Protein AF-M1D579-F1 (afdb_monomer_lite)

Foldseek 3Di:
DFWKKKKKAKKKKWKAWDPDNPGTQDMDIDHIDMGGVPGEDEDDDADGRPRDPVVVQVVCQVVVHWTKMKIKIWIWMWITDPPDIDDIDIDIDIDIFTAHPVRFGPFPFPFPCPDPHIYTYTDGHDDDD

Structure (mmCIF, N/CA/C/O backbone):
data_AF-M1D579-F1
#
_entry.id   AF-M1D579-F1
#
loop_
_atom_site.group_PDB
_atom_site.id
_atom_site.type_symbol
_atom_site.label_atom_id
_atom_site.label_alt_id
_atom_site.label_comp_id
_atom_site.label_asym_id
_atom_site.label_entity_id
_atom_site.label_seq_id
_atom_site.pdbx_PDB_ins_code
_atom_site.Cartn_x
_atom_site.Cartn_y
_atom_site.Cartn_z
_atom_site.occupancy
_atom_site.B_iso_or_equiv
_atom_site.auth_seq_id
_atom_site.auth_comp_id
_atom_site.auth_asym_id
_atom_site.auth_atom_id
_atom_site.pdbx_PDB_model_num
ATOM 1 N N . MET A 1 1 ? 9.216 7.157 -30.943 1.00 48.09 1 MET A N 1
ATOM 2 C CA . MET A 1 1 ? 10.085 6.310 -30.088 1.00 48.09 1 MET A CA 1
ATOM 3 C C . MET A 1 1 ? 9.237 5.299 -29.316 1.00 48.09 1 MET A C 1
ATOM 5 O O . MET A 1 1 ? 8.585 5.683 -28.351 1.00 48.09 1 MET A O 1
ATOM 9 N N . LYS A 1 2 ? 9.213 4.033 -29.760 1.00 56.59 2 LYS A N 1
ATOM 10 C CA . LYS A 1 2 ? 8.392 2.935 -29.200 1.00 56.59 2 LYS A CA 1
ATOM 11 C C . LYS A 1 2 ? 8.951 2.320 -27.898 1.00 56.59 2 LYS A C 1
ATOM 13 O O . LYS A 1 2 ? 8.297 1.476 -27.299 1.00 56.59 2 LYS A O 1
ATOM 18 N N . ASP A 1 3 ? 10.124 2.752 -27.430 1.00 64.75 3 ASP A N 1
ATOM 19 C CA . ASP A 1 3 ? 10.895 2.016 -26.413 1.00 64.75 3 ASP A CA 1
ATOM 20 C C . ASP A 1 3 ? 10.782 2.495 -24.964 1.00 64.75 3 ASP A C 1
ATOM 22 O O . ASP A 1 3 ? 11.498 1.986 -24.100 1.00 64.75 3 ASP A O 1
ATOM 26 N N . LYS A 1 4 ? 9.890 3.442 -24.658 1.00 75.12 4 LYS A N 1
ATOM 27 C CA . LYS A 1 4 ? 9.665 3.856 -23.266 1.00 75.12 4 LYS A CA 1
ATOM 28 C C . LYS A 1 4 ? 8.688 2.897 -22.583 1.00 75.12 4 LYS A C 1
ATOM 30 O O . LYS A 1 4 ? 7.687 2.488 -23.165 1.00 75.12 4 LYS A O 1
ATOM 35 N N . ALA A 1 5 ? 8.999 2.498 -21.359 1.00 83.00 5 ALA A N 1
ATOM 36 C CA . ALA A 1 5 ? 8.135 1.653 -20.542 1.00 83.00 5 ALA A CA 1
ATOM 37 C C . ALA A 1 5 ? 8.487 1.829 -19.067 1.00 83.00 5 ALA A C 1
ATOM 39 O O . ALA A 1 5 ? 9.620 2.181 -18.738 1.00 83.00 5 ALA A O 1
ATOM 40 N N . VAL A 1 6 ? 7.548 1.506 -18.191 1.00 86.44 6 VAL A N 1
ATOM 41 C CA . VAL A 1 6 ? 7.763 1.441 -16.747 1.00 86.44 6 VAL A CA 1
ATOM 42 C C . VAL A 1 6 ? 7.692 -0.024 -16.330 1.00 86.44 6 VAL A C 1
ATOM 44 O O . VAL A 1 6 ? 6.814 -0.767 -16.767 1.00 86.44 6 VAL A O 1
ATOM 47 N N . ARG A 1 7 ? 8.660 -0.484 -15.542 1.00 87.75 7 ARG A N 1
ATOM 48 C CA . ARG A 1 7 ? 8.640 -1.808 -14.918 1.00 87.75 7 ARG A CA 1
ATOM 49 C C . ARG A 1 7 ? 8.430 -1.628 -13.428 1.00 87.75 7 ARG A C 1
ATOM 51 O O . ARG A 1 7 ? 9.260 -0.999 -12.776 1.00 87.75 7 ARG A O 1
ATOM 58 N N . TYR A 1 8 ? 7.359 -2.220 -12.932 1.00 89.69 8 TYR A N 1
ATOM 59 C CA . TYR A 1 8 ? 7.074 -2.356 -11.518 1.00 89.69 8 TYR A CA 1
ATOM 60 C C . TYR A 1 8 ? 7.628 -3.707 -11.080 1.00 89.69 8 TYR A C 1
ATOM 62 O O . TYR A 1 8 ? 7.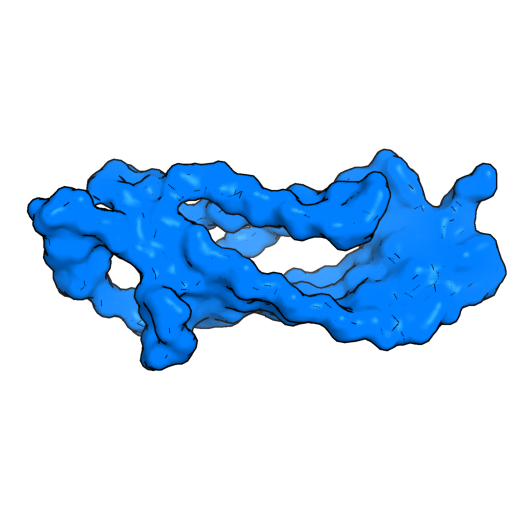351 -4.721 -11.724 1.00 89.69 8 TYR A O 1
ATOM 70 N N . ASP A 1 9 ? 8.440 -3.724 -10.027 1.00 92.12 9 ASP A N 1
ATOM 71 C CA . ASP A 1 9 ? 8.656 -4.937 -9.242 1.00 92.12 9 ASP A CA 1
ATOM 72 C C . ASP A 1 9 ? 7.345 -5.265 -8.489 1.00 92.12 9 ASP A C 1
ATOM 74 O O . ASP A 1 9 ? 6.326 -4.591 -8.671 1.00 92.12 9 ASP A O 1
ATOM 78 N N . ASN A 1 10 ? 7.341 -6.320 -7.676 1.00 93.56 10 ASN A N 1
ATOM 79 C CA . ASN A 1 10 ? 6.146 -6.712 -6.932 1.00 93.56 10 ASN A CA 1
ATOM 80 C C . ASN A 1 10 ? 5.589 -5.514 -6.145 1.00 93.56 10 ASN A C 1
ATOM 82 O O . ASN A 1 10 ? 6.345 -4.785 -5.495 1.00 93.56 10 ASN A O 1
ATOM 86 N N . ILE A 1 11 ? 4.281 -5.289 -6.263 1.00 91.19 11 ILE A N 1
ATOM 87 C CA . ILE A 1 11 ? 3.579 -4.236 -5.530 1.00 91.19 11 ILE A CA 1
ATOM 88 C C . ILE A 1 11 ? 2.944 -4.890 -4.321 1.00 91.19 11 ILE A C 1
ATOM 90 O O . ILE A 1 11 ? 2.058 -5.727 -4.476 1.00 91.19 11 ILE A O 1
ATOM 94 N N . THR A 1 12 ? 3.382 -4.495 -3.136 1.00 92.19 12 THR A N 1
ATOM 95 C CA . THR A 1 12 ? 2.811 -4.969 -1.880 1.00 92.19 12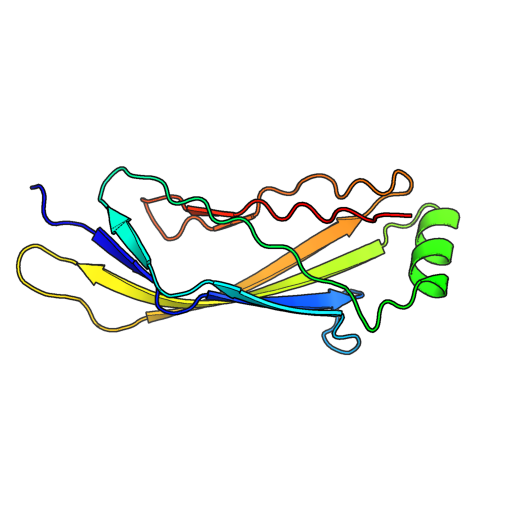 THR A CA 1
ATOM 96 C C . THR A 1 12 ? 1.877 -3.903 -1.334 1.00 92.19 12 THR A C 1
ATOM 98 O O . THR A 1 12 ? 2.273 -2.751 -1.161 1.00 92.19 12 THR A O 1
ATOM 101 N N . LEU A 1 13 ? 0.638 -4.307 -1.089 1.00 91.38 13 LEU A N 1
ATOM 102 C CA . LEU A 1 13 ? -0.390 -3.543 -0.408 1.00 91.38 13 LEU A CA 1
ATOM 103 C C . LEU A 1 13 ? -0.537 -4.104 1.001 1.00 91.38 13 LEU A C 1
ATOM 105 O O . LEU A 1 13 ? -0.793 -5.297 1.155 1.00 91.38 13 LEU A O 1
ATOM 109 N N . SER A 1 14 ? -0.393 -3.256 2.008 1.00 91.06 14 SER A N 1
ATOM 110 C CA . SER A 1 14 ? -0.632 -3.606 3.406 1.00 91.06 14 SER A CA 1
ATOM 111 C C . SER A 1 14 ? -1.826 -2.818 3.918 1.00 91.06 14 SER A C 1
ATOM 113 O O . SER A 1 14 ? -1.872 -1.597 3.777 1.00 91.06 14 SER A O 1
ATOM 115 N N . PHE A 1 15 ? -2.788 -3.517 4.506 1.00 89.31 15 PHE A N 1
ATOM 116 C CA . PHE A 1 15 ? -4.043 -2.941 4.967 1.00 89.31 15 PHE A CA 1
ATOM 117 C C . PHE A 1 15 ? -4.078 -2.925 6.489 1.00 89.31 15 PHE A C 1
ATOM 119 O O . PHE A 1 15 ? -3.746 -3.922 7.134 1.00 89.31 15 PHE A O 1
ATOM 126 N N . TYR A 1 16 ? -4.518 -1.809 7.060 1.00 89.62 16 TYR A N 1
ATOM 127 C CA . TYR A 1 16 ? -4.611 -1.604 8.499 1.00 89.62 16 TYR A CA 1
ATOM 128 C C . TYR A 1 16 ? -5.935 -0.944 8.865 1.00 89.62 16 TYR A C 1
ATOM 130 O O . TYR A 1 16 ? -6.438 -0.095 8.131 1.00 89.62 16 TYR A O 1
ATOM 138 N N . TYR A 1 17 ? -6.487 -1.301 10.019 1.00 87.12 17 TYR A N 1
ATOM 139 C CA . TYR A 1 17 ? -7.646 -0.621 10.578 1.00 87.12 17 TYR A CA 1
ATOM 140 C C . TYR A 1 17 ? -7.220 0.587 11.422 1.00 87.12 17 TYR A C 1
ATOM 142 O O . TYR A 1 17 ? -6.376 0.486 12.315 1.00 87.12 17 TYR A O 1
ATOM 150 N N . GLY A 1 18 ? -7.849 1.730 11.162 1.00 85.06 18 GLY A N 1
ATOM 151 C CA . GLY A 1 18 ? -7.551 3.018 11.773 1.00 85.06 18 GLY A CA 1
ATOM 152 C C . GLY A 1 18 ? -6.459 3.801 11.041 1.00 85.06 18 GLY A C 1
ATOM 153 O O . GLY A 1 18 ? -6.096 3.530 9.900 1.00 85.06 18 GLY A O 1
ATOM 154 N N . THR A 1 19 ? -5.934 4.825 11.712 1.00 80.88 19 THR A N 1
ATOM 155 C CA . THR A 1 19 ? -4.853 5.682 11.192 1.00 80.88 19 THR A CA 1
ATOM 156 C C . THR A 1 19 ? -3.455 5.118 11.456 1.00 80.88 19 THR A C 1
ATOM 158 O O . THR A 1 19 ? -2.486 5.551 10.825 1.00 80.88 19 THR A O 1
ATOM 161 N N . ASN A 1 20 ? -3.365 4.150 12.368 1.00 82.31 20 ASN A N 1
ATOM 162 C CA . ASN A 1 20 ? -2.133 3.522 12.826 1.00 82.31 20 ASN A CA 1
ATOM 163 C C . ASN A 1 20 ? -1.974 2.121 12.227 1.00 82.31 20 ASN A C 1
ATOM 165 O O . ASN A 1 20 ? -2.935 1.494 11.794 1.00 82.31 20 ASN A O 1
ATOM 169 N N . THR A 1 21 ? -0.752 1.598 12.268 1.00 83.19 21 THR A N 1
ATOM 170 C CA . THR A 1 21 ? -0.413 0.250 11.782 1.00 83.19 21 THR A CA 1
ATOM 171 C C . THR A 1 21 ? -0.659 -0.855 12.817 1.00 83.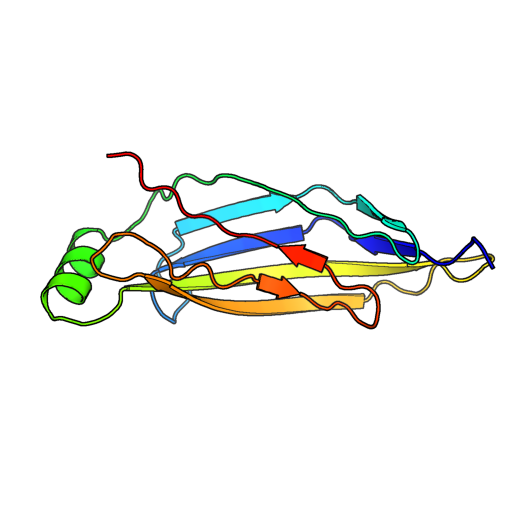19 21 THR A C 1
ATOM 173 O O . THR A 1 21 ? -0.330 -2.014 12.581 1.00 83.19 21 THR A O 1
ATOM 176 N N . SER A 1 22 ? -1.249 -0.516 13.969 1.00 83.56 22 SER A N 1
ATOM 177 C CA . SER A 1 22 ? -1.446 -1.425 15.107 1.00 83.56 22 SER A CA 1
ATOM 178 C C . SER A 1 22 ? -2.438 -2.560 14.841 1.00 83.56 22 SER A C 1
ATOM 180 O O . SER A 1 22 ? -2.364 -3.585 15.509 1.00 83.56 22 SER A O 1
ATOM 182 N N . TYR A 1 23 ? -3.345 -2.394 13.875 1.00 86.38 23 TYR A N 1
ATOM 183 C CA . TYR A 1 23 ? -4.362 -3.389 13.531 1.00 86.38 23 TYR A CA 1
ATOM 184 C C . TYR A 1 23 ? -4.192 -3.852 12.079 1.00 86.38 23 TYR A C 1
ATOM 186 O O . TYR A 1 23 ? -4.894 -3.352 11.199 1.00 86.38 23 TYR A O 1
ATOM 194 N N . PRO A 1 24 ? -3.242 -4.759 11.790 1.00 89.56 24 PRO A N 1
ATOM 195 C CA . PRO A 1 24 ? -3.046 -5.277 10.441 1.00 89.56 24 PRO A CA 1
ATOM 196 C C . PRO A 1 24 ? -4.239 -6.142 10.018 1.00 89.56 24 PRO A C 1
ATOM 198 O O . PRO A 1 24 ? -4.551 -7.149 10.652 1.00 89.56 24 PRO A O 1
ATOM 201 N N . LEU A 1 25 ? -4.886 -5.753 8.922 1.00 87.50 25 LEU A N 1
ATOM 202 C CA . LEU A 1 25 ? -6.016 -6.472 8.331 1.00 87.50 25 LEU A CA 1
ATOM 203 C C . LEU A 1 25 ? -5.556 -7.583 7.386 1.00 87.50 25 LEU A C 1
ATOM 205 O O . LEU A 1 25 ? -6.197 -8.627 7.311 1.00 87.50 25 LEU A O 1
ATOM 209 N N . GLY A 1 26 ? -4.440 -7.361 6.690 1.00 88.69 26 GLY A N 1
ATOM 210 C CA . GLY A 1 26 ? -3.870 -8.307 5.738 1.00 88.69 26 GLY A CA 1
ATOM 211 C C . GLY A 1 26 ? -2.940 -7.624 4.741 1.00 88.69 26 GLY A C 1
ATOM 212 O O . GLY A 1 26 ? -2.756 -6.404 4.767 1.00 88.69 26 GLY A O 1
ATOM 213 N N . ASN A 1 27 ? -2.351 -8.416 3.850 1.00 90.88 27 ASN A N 1
ATOM 214 C CA . ASN A 1 27 ? -1.553 -7.917 2.740 1.00 90.88 27 ASN A CA 1
ATOM 215 C C . ASN A 1 27 ? -1.972 -8.562 1.414 1.00 90.88 27 ASN A C 1
ATOM 217 O O . ASN A 1 27 ? -2.465 -9.685 1.365 1.00 90.88 27 ASN A O 1
ATOM 221 N N . TYR A 1 28 ? -1.766 -7.831 0.323 1.00 89.44 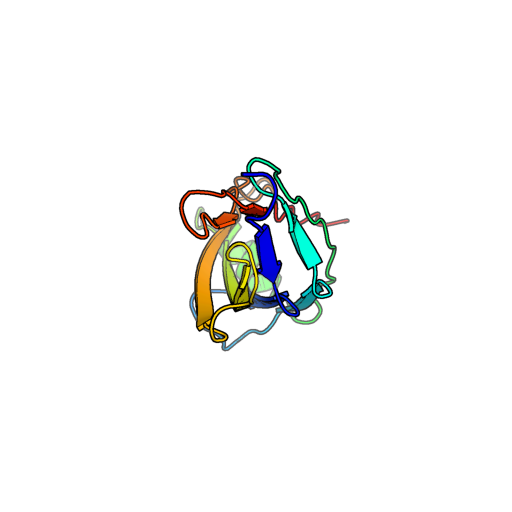28 TYR A N 1
ATOM 222 C CA . TYR A 1 28 ? -1.928 -8.334 -1.034 1.00 89.44 28 TYR A CA 1
ATOM 223 C C . TYR A 1 28 ? -0.690 -7.991 -1.844 1.00 89.44 28 TYR A C 1
ATOM 225 O O . TYR A 1 28 ? -0.226 -6.853 -1.812 1.00 89.44 28 TYR A O 1
ATOM 233 N N . THR A 1 29 ? -0.158 -8.951 -2.595 1.00 91.62 29 THR A N 1
ATOM 234 C CA . THR A 1 29 ? 0.974 -8.687 -3.486 1.00 91.62 29 THR A CA 1
ATOM 235 C C . THR A 1 29 ? 0.566 -8.909 -4.931 1.00 91.62 29 THR A C 1
ATOM 237 O O . THR A 1 29 ? 0.195 -10.014 -5.311 1.00 91.62 29 THR A O 1
ATOM 240 N N . PHE A 1 30 ? 0.680 -7.865 -5.750 1.00 90.06 30 PHE A N 1
ATOM 241 C CA . PHE A 1 30 ? 0.646 -8.012 -7.198 1.00 90.06 30 PHE A CA 1
ATOM 242 C C . PHE A 1 30 ? 2.038 -8.364 -7.709 1.00 90.06 30 PHE A C 1
ATOM 244 O O . PHE A 1 30 ? 3.023 -7.690 -7.386 1.00 90.06 30 PHE A O 1
ATOM 251 N N . ASP A 1 31 ? 2.108 -9.376 -8.568 1.00 92.19 31 ASP A N 1
ATOM 252 C CA . ASP A 1 31 ? 3.339 -9.721 -9.265 1.00 92.19 31 ASP A CA 1
ATOM 253 C C . ASP A 1 31 ? 3.847 -8.566 -10.126 1.00 92.19 31 ASP A C 1
ATOM 255 O O . ASP A 1 31 ? 3.076 -7.809 -10.723 1.00 92.19 31 ASP A O 1
ATOM 259 N N . LYS A 1 32 ? 5.175 -8.472 -10.230 1.00 92.25 32 LYS A N 1
ATOM 260 C CA . LYS A 1 32 ? 5.873 -7.526 -11.105 1.00 92.25 32 LYS A CA 1
ATOM 261 C C . LYS A 1 32 ? 5.280 -7.503 -12.515 1.00 92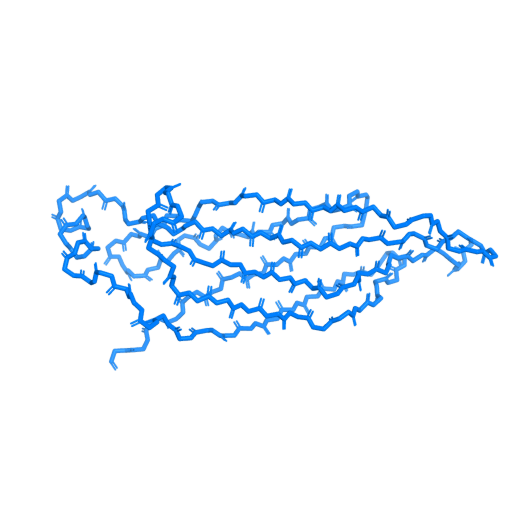.25 32 LYS A C 1
ATOM 263 O O . LYS A 1 32 ? 5.073 -8.538 -13.150 1.00 92.25 32 LYS A O 1
ATOM 268 N N . PHE A 1 33 ? 5.091 -6.307 -13.061 1.00 88.44 33 PHE A N 1
ATOM 269 C CA . PHE A 1 33 ? 4.551 -6.125 -14.407 1.00 88.44 33 PHE A CA 1
ATOM 270 C C . PHE A 1 33 ? 5.212 -4.956 -15.136 1.00 88.44 33 PHE A C 1
ATOM 272 O O . PHE A 1 33 ? 5.927 -4.126 -14.572 1.00 88.44 33 PHE A O 1
ATOM 279 N N . LYS A 1 34 ? 5.001 -4.916 -16.452 1.00 87.62 34 LYS A N 1
ATOM 280 C CA . LYS A 1 34 ? 5.499 -3.857 -17.329 1.00 87.62 34 LYS A CA 1
ATOM 281 C C . LYS A 1 34 ? 4.320 -3.053 -17.864 1.00 87.62 34 LYS A C 1
ATOM 283 O O . LYS A 1 34 ? 3.457 -3.616 -18.530 1.00 87.62 34 LYS A O 1
ATOM 288 N N . GLN A 1 35 ? 4.349 -1.745 -17.654 1.00 84.94 35 GLN A N 1
ATOM 289 C CA . GLN A 1 35 ? 3.455 -0.783 -18.287 1.00 84.94 35 GLN A CA 1
ATOM 290 C C . GLN A 1 35 ? 4.147 -0.184 -19.518 1.00 84.94 35 GLN A C 1
ATOM 292 O O . GLN A 1 35 ? 5.290 0.277 -19.455 1.00 84.94 35 GLN A O 1
ATOM 297 N N . GLY A 1 36 ? 3.490 -0.261 -20.674 1.00 81.69 36 GLY A N 1
ATOM 298 C CA . GLY A 1 36 ? 3.985 0.359 -21.906 1.00 81.69 36 GLY A CA 1
ATOM 299 C C . GLY A 1 36 ? 3.783 1.874 -21.904 1.00 81.69 36 GLY A C 1
ATOM 300 O O . GLY A 1 36 ? 2.942 2.382 -21.170 1.00 81.69 36 GLY A O 1
ATOM 301 N N . LYS A 1 37 ? 4.528 2.593 -22.752 1.00 77.56 37 LYS A N 1
ATOM 302 C CA . LYS A 1 37 ? 4.245 4.006 -23.041 1.00 77.56 37 LYS A CA 1
ATOM 303 C C . LYS A 1 37 ? 2.791 4.158 -23.501 1.00 77.56 37 LYS A C 1
ATOM 305 O O . LYS A 1 37 ? 2.361 3.401 -24.369 1.00 77.56 37 LYS A O 1
ATOM 310 N N . ASP A 1 38 ? 2.090 5.130 -22.928 1.00 74.38 38 ASP A N 1
ATOM 311 C CA . ASP A 1 38 ? 0.712 5.505 -23.269 1.00 74.38 38 ASP A CA 1
ATOM 312 C C . ASP A 1 38 ? -0.291 4.348 -23.066 1.00 74.38 38 ASP A C 1
ATOM 314 O O . ASP A 1 38 ? -1.339 4.297 -23.701 1.00 74.38 38 ASP A O 1
ATOM 318 N N . LYS A 1 39 ? 0.050 3.385 -22.197 1.00 79.94 39 LYS A N 1
ATOM 319 C CA . LYS A 1 39 ? -0.841 2.300 -21.780 1.00 79.94 39 LYS A CA 1
ATOM 320 C C . LYS A 1 39 ? -1.132 2.416 -20.298 1.00 79.94 39 LYS A C 1
ATOM 322 O O . LYS A 1 39 ? -0.215 2.645 -19.512 1.00 79.94 39 LYS A O 1
ATOM 327 N N . GLU A 1 40 ? -2.376 2.170 -19.927 1.00 78.38 40 GLU A N 1
ATOM 328 C CA . GLU A 1 40 ? -2.771 1.973 -18.539 1.00 78.38 40 GLU A CA 1
ATOM 329 C C . GLU A 1 40 ? -2.574 0.508 -18.142 1.00 78.38 40 GLU A C 1
ATOM 331 O O . GLU A 1 40 ? -2.635 -0.405 -18.972 1.00 78.38 40 GLU A O 1
ATOM 336 N N . ALA A 1 41 ? -2.291 0.284 -16.864 1.00 76.94 41 ALA A N 1
ATOM 337 C CA . ALA A 1 41 ? -2.310 -1.038 -16.268 1.00 76.94 41 ALA A CA 1
ATOM 338 C C . ALA A 1 41 ? -3.287 -0.993 -15.096 1.00 76.94 41 ALA A C 1
ATOM 340 O O . ALA A 1 41 ? -3.122 -0.189 -14.186 1.00 76.94 41 ALA A O 1
ATOM 341 N N . SER A 1 42 ? -4.293 -1.858 -15.135 1.00 78.44 42 SER A N 1
ATOM 342 C CA . SER A 1 42 ? -5.263 -2.016 -14.055 1.00 78.44 42 SER A CA 1
ATOM 343 C C . SER A 1 42 ? -5.078 -3.395 -13.445 1.00 78.44 42 SER A C 1
ATOM 345 O O . SER A 1 42 ? -4.898 -4.391 -14.154 1.00 78.44 42 SER A O 1
ATOM 347 N N . LYS A 1 43 ? -5.066 -3.444 -12.116 1.00 79.25 43 LYS A N 1
ATOM 348 C CA . LYS A 1 43 ? -4.900 -4.668 -11.340 1.00 79.25 43 LYS A CA 1
ATOM 349 C C . LYS A 1 43 ? -5.978 -4.703 -10.266 1.00 79.25 43 LYS A C 1
ATOM 351 O O . LYS A 1 43 ? -6.154 -3.725 -9.548 1.00 79.25 43 LYS A O 1
ATOM 356 N N . SER A 1 44 ? -6.688 -5.821 -10.189 1.00 79.06 44 SER A N 1
ATOM 357 C CA . SER A 1 44 ? -7.715 -6.086 -9.186 1.00 79.06 44 SER A CA 1
ATOM 358 C C . SER A 1 44 ? -7.280 -7.265 -8.333 1.00 79.06 44 SER A C 1
ATOM 360 O O . SER A 1 44 ? -6.790 -8.266 -8.859 1.00 79.06 44 SER A O 1
ATOM 362 N N . GLY A 1 45 ? -7.464 -7.140 -7.029 1.00 74.06 45 GLY A N 1
ATOM 363 C CA . GLY A 1 45 ? -7.184 -8.185 -6.058 1.00 74.06 45 GLY A CA 1
ATOM 364 C C . GLY A 1 45 ? -8.258 -8.174 -4.985 1.00 74.06 45 GLY A C 1
ATOM 365 O O . GLY A 1 45 ? -8.931 -7.162 -4.791 1.00 74.06 45 GLY A O 1
ATOM 366 N N . MET A 1 46 ? -8.407 -9.305 -4.309 1.00 76.50 46 MET A N 1
ATOM 367 C CA . MET A 1 46 ? -9.294 -9.456 -3.165 1.00 76.50 46 MET A CA 1
ATOM 368 C C . MET A 1 46 ? -8.463 -9.928 -1.980 1.00 76.50 46 MET A C 1
ATOM 370 O O . MET A 1 46 ? -7.550 -10.739 -2.149 1.00 76.50 46 MET A O 1
ATOM 374 N N . ILE A 1 47 ? -8.776 -9.402 -0.802 1.00 80.31 47 ILE A N 1
ATOM 375 C CA . ILE A 1 47 ? -8.226 -9.874 0.464 1.00 80.31 47 ILE A CA 1
ATOM 376 C C . ILE A 1 47 ? -9.359 -10.167 1.428 1.00 80.31 47 ILE A C 1
ATOM 378 O O . ILE A 1 47 ? -10.370 -9.466 1.436 1.00 80.31 47 ILE A O 1
ATOM 382 N N . GLU A 1 48 ? -9.148 -11.168 2.268 1.00 78.69 48 GLU A N 1
ATOM 383 C CA . GLU A 1 48 ? -9.975 -11.401 3.441 1.00 78.69 48 GLU A CA 1
ATOM 384 C C . GLU A 1 48 ? -9.345 -10.674 4.632 1.00 78.69 48 GLU A C 1
ATOM 386 O O . GLU A 1 48 ? -8.142 -10.775 4.884 1.00 78.69 48 GLU A O 1
ATOM 391 N N . ALA A 1 49 ? -10.148 -9.887 5.348 1.00 80.00 49 ALA A N 1
ATOM 392 C CA . ALA A 1 49 ? -9.694 -9.157 6.523 1.00 80.00 49 ALA A CA 1
ATOM 393 C C . ALA A 1 49 ? -9.806 -10.059 7.760 1.00 80.00 49 ALA A C 1
ATOM 395 O O . ALA A 1 49 ? -10.884 -10.209 8.330 1.00 80.00 49 ALA A O 1
ATOM 396 N N . HIS A 1 50 ? -8.696 -10.663 8.187 1.00 72.00 50 HIS A N 1
ATOM 397 C CA . HIS A 1 50 ? -8.731 -11.676 9.250 1.00 72.00 50 HIS A CA 1
ATOM 398 C C . HIS A 1 50 ? -8.837 -11.096 10.671 1.00 72.00 50 HIS A C 1
ATOM 400 O O . HIS A 1 50 ? -9.399 -11.742 11.548 1.00 72.00 50 HIS A O 1
ATOM 406 N N . ASN A 1 51 ? -8.337 -9.878 10.912 1.00 76.44 51 ASN A N 1
ATOM 407 C CA . ASN A 1 51 ? -8.276 -9.266 12.251 1.00 76.44 51 ASN A CA 1
ATOM 408 C C . ASN A 1 51 ? -9.063 -7.953 12.338 1.00 76.44 51 ASN A C 1
ATOM 410 O O . ASN A 1 51 ? -8.620 -6.990 12.967 1.00 76.44 51 ASN A O 1
ATOM 414 N N . MET A 1 52 ? -10.203 -7.874 11.654 1.00 80.69 52 MET A N 1
ATOM 415 C CA . MET A 1 52 ? -11.001 -6.653 11.645 1.00 80.69 52 MET A CA 1
ATOM 416 C C . MET A 1 52 ? -11.728 -6.470 12.989 1.00 80.69 52 MET A C 1
ATOM 418 O O . MET A 1 52 ? -12.517 -7.336 13.371 1.00 80.69 52 MET A O 1
ATOM 422 N N . PRO A 1 53 ? -11.513 -5.354 13.717 1.00 83.75 53 PRO A N 1
ATOM 423 C CA . PRO A 1 53 ? -12.234 -5.075 14.954 1.00 83.75 53 PRO A CA 1
ATOM 424 C C . PRO A 1 53 ? -13.646 -4.562 14.633 1.00 83.75 53 PRO A C 1
ATOM 426 O O . PRO A 1 53 ? -13.930 -3.366 14.742 1.00 83.75 53 PRO A O 1
ATOM 429 N N . TRP A 1 54 ? -14.525 -5.478 14.216 1.00 80.38 54 TRP A N 1
ATOM 430 C CA . TRP A 1 54 ? -15.891 -5.191 13.769 1.00 80.38 54 TRP A CA 1
ATOM 431 C C . TRP A 1 54 ? -16.686 -4.365 14.772 1.00 80.38 54 TRP A C 1
ATOM 433 O O . TRP A 1 54 ? -17.293 -3.375 14.381 1.00 80.38 54 TRP A O 1
ATOM 443 N N . ASP A 1 55 ? -16.600 -4.682 16.064 1.00 82.62 55 ASP A N 1
ATOM 444 C CA . ASP A 1 55 ? -17.301 -3.929 17.109 1.00 82.62 55 ASP A CA 1
ATOM 445 C C . ASP A 1 55 ? -16.913 -2.447 17.122 1.00 82.62 55 ASP A C 1
ATOM 447 O O . ASP A 1 55 ? -17.758 -1.575 17.319 1.00 82.62 55 ASP A O 1
ATOM 451 N N . ASN A 1 56 ? -15.633 -2.142 16.890 1.00 82.00 56 ASN A N 1
ATOM 452 C CA . ASN A 1 56 ? -15.144 -0.767 16.849 1.00 82.00 56 ASN A CA 1
ATOM 453 C C . ASN A 1 56 ? -15.569 -0.066 15.559 1.00 82.00 56 ASN A C 1
ATOM 455 O O . ASN A 1 56 ? -15.914 1.114 15.601 1.00 82.00 56 ASN A O 1
ATOM 459 N N . ALA A 1 57 ? -15.559 -0.784 14.434 1.00 78.25 57 ALA A N 1
ATOM 460 C CA . ALA A 1 57 ? -16.002 -0.256 13.149 1.00 78.25 57 ALA A CA 1
ATOM 461 C C . ALA A 1 57 ? -17.500 0.074 13.181 1.00 78.25 57 ALA A C 1
ATOM 463 O O . ALA A 1 57 ? -17.888 1.196 12.867 1.00 78.25 57 ALA A O 1
ATOM 464 N N . VAL A 1 58 ? -18.323 -0.862 13.661 1.00 79.12 58 VAL A N 1
ATOM 465 C CA . VAL A 1 58 ? -19.773 -0.695 13.809 1.00 79.12 58 VAL A CA 1
ATOM 466 C C . VAL A 1 58 ? -20.090 0.427 14.794 1.00 79.12 58 VAL A C 1
ATOM 468 O O . VAL A 1 58 ? -20.927 1.270 14.497 1.00 79.12 58 VAL A O 1
ATOM 471 N N . LYS A 1 59 ? -19.402 0.513 15.941 1.00 83.00 59 LYS A N 1
ATOM 472 C CA . LYS A 1 59 ? -19.592 1.630 16.885 1.00 83.00 59 LYS A CA 1
ATOM 473 C C . LYS A 1 59 ? -19.228 2.983 16.282 1.00 83.00 59 LYS A C 1
ATOM 475 O O . LYS A 1 59 ? -19.938 3.953 16.527 1.00 83.00 59 LYS A O 1
ATOM 480 N N . ALA A 1 60 ? -18.129 3.070 15.530 1.00 79.38 60 ALA A N 1
ATOM 481 C CA . ALA A 1 60 ? -17.725 4.316 14.883 1.00 79.38 60 ALA A CA 1
ATOM 482 C C . ALA A 1 60 ? -18.806 4.784 13.904 1.00 79.38 60 ALA A C 1
ATOM 484 O O . ALA A 1 60 ? -19.282 5.912 14.015 1.00 79.38 60 ALA A O 1
ATOM 485 N N . VAL A 1 61 ? -19.249 3.875 13.040 1.00 78.31 61 VAL A N 1
ATOM 486 C CA . VAL A 1 61 ? -20.314 4.097 12.062 1.00 78.31 61 VAL A CA 1
ATOM 487 C C . VAL A 1 61 ? -21.629 4.513 12.729 1.00 78.31 61 VAL A C 1
ATOM 489 O O . VAL A 1 61 ? -22.191 5.550 12.387 1.00 78.31 61 VAL A O 1
ATOM 492 N N . SER A 1 62 ? -22.081 3.775 13.746 1.00 78.31 62 SER A N 1
ATOM 493 C CA . SER A 1 62 ? -23.315 4.075 14.489 1.00 78.31 62 SER A CA 1
ATOM 494 C C . SER A 1 62 ? -23.283 5.425 15.211 1.00 78.31 62 SER A C 1
ATOM 496 O O . SER A 1 62 ? -24.327 6.026 15.447 1.00 78.31 62 SER A O 1
ATOM 498 N N . ASN A 1 63 ? -22.094 5.931 15.544 1.00 81.81 63 ASN A N 1
ATOM 499 C CA . ASN A 1 63 ? -21.904 7.253 16.142 1.00 81.81 63 ASN A CA 1
ATOM 500 C C . ASN A 1 63 ? -21.788 8.378 15.092 1.00 81.81 63 ASN A C 1
ATOM 502 O O . ASN A 1 63 ? -21.311 9.464 15.423 1.00 81.81 63 ASN A O 1
ATOM 506 N N . ASN A 1 64 ? -22.192 8.137 13.838 1.00 76.75 64 ASN A N 1
ATOM 507 C CA . ASN A 1 64 ? -22.006 9.039 12.691 1.00 76.75 64 ASN A CA 1
ATOM 508 C C . ASN A 1 64 ? -20.532 9.392 12.411 1.00 76.75 64 ASN A C 1
ATOM 510 O O . ASN A 1 64 ? -20.231 10.424 11.807 1.00 76.75 64 ASN A O 1
ATOM 514 N N . SER A 1 65 ? -19.598 8.552 12.860 1.00 78.44 65 SER A N 1
ATOM 515 C CA . SER A 1 65 ? -18.183 8.646 12.509 1.00 78.44 65 SER A CA 1
ATOM 516 C C . SER A 1 65 ? -17.862 7.657 11.391 1.00 78.44 65 SER A C 1
ATOM 518 O O . SER A 1 65 ? -18.607 6.717 11.136 1.00 78.44 65 SER A O 1
ATOM 520 N N . LYS A 1 66 ? -16.738 7.850 10.705 1.00 80.38 66 LYS A N 1
ATOM 521 C CA . LYS A 1 66 ? -16.317 6.960 9.619 1.00 80.38 66 LYS A CA 1
ATOM 522 C C . LYS A 1 66 ? -15.271 5.976 10.113 1.00 80.38 66 LYS A C 1
ATOM 524 O O . LYS A 1 66 ? -14.338 6.354 10.826 1.00 80.38 66 LYS A O 1
ATOM 529 N N . ALA A 1 67 ? -15.393 4.720 9.701 1.00 81.44 67 ALA A N 1
ATOM 530 C CA . ALA A 1 67 ? -14.318 3.760 9.890 1.00 81.44 67 ALA A CA 1
ATOM 531 C C . ALA A 1 67 ? -13.188 4.088 8.903 1.00 81.44 67 ALA A C 1
ATOM 533 O O . ALA A 1 67 ? -13.434 4.373 7.735 1.00 81.44 67 ALA A O 1
ATOM 534 N N . ILE A 1 68 ? -11.941 4.074 9.369 1.00 84.25 68 ILE A N 1
ATOM 535 C CA . ILE A 1 68 ? -10.777 4.388 8.533 1.00 84.25 68 ILE A CA 1
ATOM 536 C C . ILE A 1 68 ? -10.016 3.094 8.272 1.00 84.25 68 ILE A C 1
ATOM 538 O O . ILE A 1 68 ? -9.705 2.363 9.209 1.00 84.25 68 ILE A O 1
ATOM 542 N N . ILE A 1 69 ? -9.677 2.837 7.013 1.00 85.62 69 ILE A N 1
ATOM 543 C CA . ILE A 1 69 ? -8.729 1.804 6.607 1.00 85.62 69 ILE A CA 1
ATOM 544 C C . ILE A 1 69 ? -7.517 2.483 5.992 1.00 85.62 69 ILE A C 1
ATOM 546 O O . ILE A 1 69 ? -7.609 3.168 4.977 1.00 85.62 69 ILE A O 1
ATOM 550 N N . ARG A 1 70 ? -6.355 2.271 6.593 1.00 88.25 70 ARG A N 1
ATOM 551 C CA . ARG A 1 70 ? -5.082 2.700 6.031 1.00 88.25 70 ARG A CA 1
ATOM 552 C C . ARG A 1 70 ? -4.564 1.643 5.057 1.00 88.25 70 ARG A C 1
ATOM 554 O O . ARG A 1 70 ? -4.583 0.450 5.353 1.00 88.25 70 ARG A O 1
ATOM 561 N N . VAL A 1 71 ? -4.083 2.096 3.906 1.00 88.44 71 VAL A N 1
ATOM 562 C CA . VAL A 1 71 ? -3.499 1.277 2.845 1.00 88.44 71 VAL A CA 1
ATOM 563 C C . VAL A 1 71 ? -2.102 1.794 2.543 1.00 88.44 71 VAL A C 1
ATOM 565 O O . VAL A 1 71 ? -1.941 2.905 2.041 1.00 88.44 71 VAL A O 1
ATOM 568 N N . ASP A 1 72 ? -1.100 0.967 2.807 1.00 90.75 72 ASP A N 1
ATOM 569 C CA . ASP A 1 72 ? 0.294 1.272 2.513 1.00 90.75 72 ASP A CA 1
ATOM 570 C C . ASP A 1 72 ? 0.725 0.503 1.261 1.00 90.75 72 ASP A C 1
ATOM 572 O O . ASP A 1 72 ? 0.633 -0.724 1.198 1.00 90.75 72 ASP A O 1
ATOM 576 N N . VAL A 1 73 ? 1.201 1.227 0.252 1.00 90.69 73 VAL A N 1
ATOM 577 C CA . VAL A 1 73 ? 1.659 0.691 -1.032 1.00 90.69 73 VAL A CA 1
ATOM 578 C C . VAL A 1 73 ? 3.174 0.773 -1.089 1.00 90.69 73 VAL A C 1
ATOM 580 O O . VAL A 1 73 ? 3.736 1.861 -1.015 1.00 90.69 73 VAL A O 1
ATOM 583 N N . SER A 1 74 ? 3.848 -0.357 -1.285 1.00 92.00 74 SER A N 1
ATOM 584 C CA . SER A 1 74 ? 5.303 -0.426 -1.441 1.00 92.00 74 SER A CA 1
ATOM 585 C C . SER A 1 74 ? 5.667 -1.121 -2.746 1.00 92.00 74 SER A C 1
ATOM 587 O O . SER A 1 74 ? 5.202 -2.223 -3.035 1.00 92.00 74 SER A O 1
ATOM 589 N N . THR A 1 75 ? 6.508 -0.483 -3.558 1.00 92.00 75 THR A N 1
ATOM 590 C CA . THR A 1 75 ? 7.006 -1.068 -4.809 1.00 92.00 75 THR A CA 1
ATOM 591 C C . THR A 1 75 ? 8.367 -0.497 -5.199 1.00 92.00 75 THR A C 1
ATOM 593 O O . THR A 1 75 ? 8.825 0.519 -4.676 1.00 92.00 75 THR A O 1
ATOM 596 N N . LYS A 1 76 ? 9.048 -1.153 -6.138 1.00 92.00 76 LYS A N 1
ATOM 597 C CA . LYS A 1 76 ? 10.253 -0.625 -6.782 1.00 92.00 76 LYS A CA 1
ATOM 598 C C . LYS A 1 76 ? 9.996 -0.469 -8.269 1.00 92.00 76 LYS A C 1
ATOM 600 O O . LYS A 1 76 ? 9.471 -1.373 -8.908 1.00 92.00 76 LYS A O 1
ATOM 605 N N . ILE A 1 77 ? 10.409 0.658 -8.832 1.00 87.69 77 ILE A N 1
ATOM 606 C CA . ILE A 1 77 ? 10.147 0.999 -10.231 1.00 87.69 77 ILE A CA 1
ATOM 607 C C . ILE A 1 77 ? 11.462 1.156 -10.992 1.00 87.69 77 ILE A C 1
ATOM 609 O O . ILE A 1 77 ? 12.462 1.651 -10.464 1.00 87.69 77 ILE A O 1
ATOM 613 N N . ARG A 1 78 ? 11.463 0.726 -12.257 1.00 87.50 78 ARG A N 1
ATOM 614 C CA . ARG A 1 78 ? 12.535 0.959 -13.233 1.00 87.50 78 ARG A CA 1
ATOM 615 C C . ARG A 1 78 ? 11.950 1.542 -14.508 1.00 87.50 78 ARG A C 1
ATOM 617 O O . ARG A 1 78 ? 10.987 1.004 -15.051 1.00 87.50 78 ARG A O 1
ATOM 624 N N . TYR A 1 79 ? 12.590 2.565 -15.048 1.00 84.81 79 TYR A N 1
ATOM 625 C CA . TYR A 1 79 ? 12.199 3.159 -16.319 1.00 84.81 79 TYR A CA 1
ATOM 626 C C . TYR A 1 79 ? 13.033 2.544 -17.444 1.00 84.81 79 TYR A C 1
ATOM 628 O O . TYR A 1 79 ? 14.253 2.424 -17.328 1.00 84.81 79 TYR A O 1
ATOM 636 N N . LYS A 1 80 ? 12.389 2.120 -18.534 1.00 81.00 80 LYS A N 1
ATOM 637 C CA . LYS A 1 80 ? 13.073 1.755 -19.778 1.00 81.00 80 LYS A CA 1
ATOM 638 C C . LYS A 1 80 ? 13.276 3.024 -20.596 1.00 81.00 80 LYS A C 1
ATOM 640 O O . LYS A 1 80 ? 12.304 3.681 -20.972 1.00 81.00 80 LYS A O 1
ATOM 645 N N . ILE A 1 81 ? 14.529 3.330 -20.897 1.00 79.25 81 ILE A N 1
ATOM 646 C CA . ILE A 1 81 ? 14.926 4.369 -21.845 1.00 79.25 81 ILE A CA 1
ATOM 647 C C . ILE A 1 81 ? 15.552 3.629 -23.016 1.00 79.25 81 ILE A C 1
ATOM 649 O O . ILE A 1 81 ? 16.439 2.832 -22.768 1.00 79.25 81 ILE A O 1
ATOM 653 N N . ILE A 1 82 ? 15.082 3.864 -24.246 1.00 76.12 82 ILE A N 1
ATOM 654 C CA . ILE A 1 82 ? 15.584 3.328 -25.532 1.00 76.12 82 ILE A CA 1
ATOM 655 C C . ILE A 1 82 ? 16.356 1.994 -25.405 1.00 76.12 82 ILE A C 1
ATOM 657 O O . ILE A 1 82 ? 15.768 0.934 -25.616 1.00 76.12 82 ILE A O 1
ATOM 661 N N . PHE A 1 83 ? 17.635 2.044 -25.013 1.00 75.81 83 PHE A N 1
ATOM 662 C CA . PHE A 1 83 ? 18.547 0.903 -24.949 1.00 75.81 83 PHE A CA 1
ATOM 663 C C . PHE A 1 83 ? 18.749 0.233 -23.564 1.00 75.81 83 PHE A C 1
A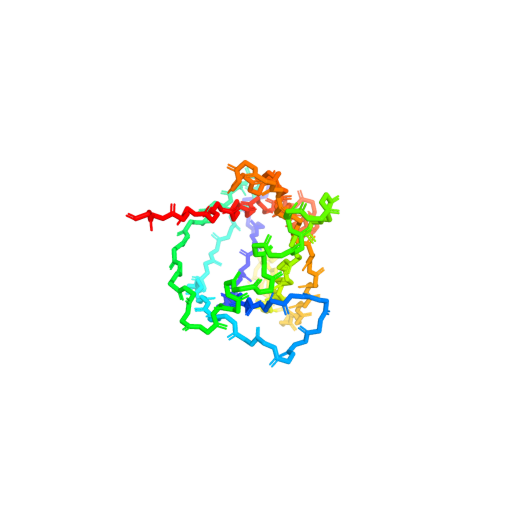TOM 665 O O . PHE A 1 83 ? 19.148 -0.926 -23.522 1.00 75.81 83 PHE A O 1
ATOM 672 N N . TRP A 1 84 ? 18.465 0.880 -22.423 1.00 80.88 84 TRP A N 1
ATOM 673 C CA . TRP A 1 84 ? 18.701 0.305 -21.080 1.00 80.88 84 TRP A CA 1
ATOM 674 C C . TRP A 1 84 ? 17.619 0.651 -20.044 1.00 80.88 84 TRP A C 1
ATOM 676 O O . TRP A 1 84 ? 16.725 1.470 -20.258 1.00 80.88 84 TRP A O 1
ATOM 686 N N . TYR A 1 85 ? 17.688 -0.008 -18.884 1.00 81.56 85 TYR A N 1
ATOM 687 C CA . TYR A 1 85 ? 16.845 0.303 -17.728 1.00 81.56 85 TYR A CA 1
ATOM 688 C C . TYR A 1 85 ? 17.576 1.221 -16.754 1.00 81.56 85 TYR A C 1
ATOM 690 O O . TYR A 1 85 ? 18.760 1.027 -16.482 1.00 81.56 85 TYR A O 1
ATOM 698 N N . THR A 1 86 ? 16.855 2.178 -16.174 1.00 83.88 86 THR A N 1
ATOM 699 C CA . THR A 1 86 ? 17.373 3.008 -15.086 1.00 83.88 86 THR A CA 1
ATOM 700 C C . THR A 1 86 ? 17.645 2.181 -13.824 1.00 83.88 86 THR A C 1
ATOM 702 O O . THR A 1 86 ? 17.299 0.990 -13.708 1.00 83.88 86 THR A O 1
ATOM 705 N N . LYS A 1 87 ? 18.249 2.847 -12.834 1.00 87.69 87 LYS A N 1
ATOM 706 C CA . LYS A 1 87 ? 18.315 2.341 -11.462 1.00 87.69 87 LYS A CA 1
ATOM 707 C C . LYS A 1 87 ? 16.901 2.065 -10.927 1.00 87.69 87 LYS A C 1
ATOM 709 O O . LYS A 1 87 ? 15.914 2.611 -11.423 1.00 87.69 87 LYS A O 1
ATOM 714 N N . ARG A 1 88 ? 16.821 1.158 -9.950 1.00 88.94 88 ARG A N 1
ATOM 715 C CA . ARG A 1 88 ? 15.587 0.893 -9.203 1.00 88.94 88 ARG A CA 1
ATOM 716 C C . ARG A 1 88 ? 15.345 2.038 -8.234 1.00 88.94 88 ARG A C 1
ATOM 718 O O . ARG A 1 88 ? 16.237 2.373 -7.462 1.00 88.94 88 ARG A O 1
ATOM 725 N N . HIS A 1 89 ? 14.137 2.569 -8.257 1.00 85.50 89 HIS A N 1
ATOM 726 C CA . HIS A 1 89 ? 13.673 3.575 -7.315 1.00 85.50 89 HIS A CA 1
ATOM 727 C C . HIS A 1 89 ? 12.640 2.926 -6.406 1.00 85.50 89 HIS A C 1
ATOM 729 O O . HIS A 1 89 ? 11.734 2.253 -6.898 1.00 85.50 89 HIS A O 1
ATOM 735 N N . HIS A 1 90 ? 12.813 3.063 -5.095 1.00 89.06 90 HIS A N 1
ATOM 736 C CA . HIS A 1 90 ? 11.829 2.591 -4.128 1.00 89.06 90 HIS A CA 1
ATOM 737 C C . HIS A 1 90 ? 10.730 3.638 -3.990 1.00 89.06 90 HIS A C 1
ATOM 739 O O . HIS A 1 90 ? 11.015 4.832 -3.935 1.00 89.06 90 HIS A O 1
ATOM 745 N N . TYR A 1 91 ? 9.489 3.172 -3.989 1.00 85.44 91 TYR A N 1
ATOM 746 C CA . TYR A 1 91 ? 8.302 3.991 -3.854 1.00 85.44 91 TYR A CA 1
ATOM 747 C C . TYR A 1 91 ? 7.448 3.430 -2.733 1.00 85.44 91 TYR A C 1
ATOM 749 O O . TYR A 1 91 ? 7.201 2.223 -2.664 1.00 85.44 91 TYR A O 1
ATOM 757 N N . PHE A 1 92 ? 6.999 4.339 -1.881 1.00 87.19 92 PHE A N 1
ATOM 758 C CA . PHE A 1 92 ? 6.120 4.059 -0.769 1.00 87.19 92 PHE A CA 1
ATOM 759 C C . PHE A 1 92 ? 5.047 5.143 -0.723 1.00 87.19 92 PHE A C 1
ATOM 761 O O . PHE A 1 92 ? 5.371 6.328 -0.799 1.00 87.19 92 PHE A O 1
ATOM 768 N N . VAL A 1 93 ? 3.784 4.735 -0.672 1.00 86.12 93 VAL A N 1
ATOM 769 C CA . VAL A 1 93 ? 2.632 5.638 -0.623 1.00 86.12 93 VAL A CA 1
ATOM 770 C C . VAL A 1 93 ? 1.709 5.163 0.482 1.00 86.12 93 VAL A C 1
ATOM 772 O O . VAL A 1 93 ? 1.316 4.001 0.497 1.00 86.12 93 VAL A O 1
ATOM 775 N N . GLU A 1 94 ? 1.347 6.072 1.374 1.00 86.19 94 GLU A N 1
ATOM 776 C CA . GLU A 1 94 ? 0.338 5.839 2.401 1.00 86.19 94 GLU A CA 1
ATOM 777 C C . GLU A 1 94 ? -0.982 6.457 1.944 1.00 86.19 94 GLU A C 1
ATOM 779 O O . GLU A 1 94 ? -1.013 7.598 1.475 1.00 86.19 94 GLU A O 1
ATOM 784 N N . ASN A 1 95 ? -2.077 5.720 2.084 1.00 84.44 95 ASN A N 1
ATOM 785 C CA . ASN A 1 95 ? -3.416 6.203 1.780 1.00 84.44 95 ASN A CA 1
ATOM 786 C C . ASN A 1 95 ? -4.385 5.836 2.914 1.00 84.44 95 ASN A C 1
ATOM 788 O O . ASN A 1 95 ? -4.175 4.860 3.630 1.00 84.44 95 ASN A O 1
ATOM 792 N N . LYS A 1 96 ? -5.436 6.632 3.106 1.00 84.56 96 LYS A N 1
ATOM 793 C CA . LYS A 1 96 ? -6.470 6.431 4.122 1.00 84.56 96 LYS A CA 1
ATOM 794 C C . LYS A 1 96 ? -7.824 6.445 3.437 1.00 84.56 96 LYS A C 1
ATOM 796 O O . LYS A 1 96 ? -8.240 7.465 2.905 1.00 84.56 96 LYS A O 1
ATOM 801 N N . VAL A 1 97 ? -8.496 5.310 3.487 1.00 82.19 97 VAL A N 1
ATOM 802 C CA . VAL A 1 97 ? -9.812 5.085 2.911 1.00 82.19 97 VAL A CA 1
ATOM 803 C C . VAL A 1 97 ? -10.845 5.182 4.023 1.00 82.19 97 VAL A C 1
ATOM 805 O O . VAL A 1 97 ? -10.768 4.463 5.017 1.00 82.19 97 VAL A O 1
ATOM 808 N N . GLU A 1 98 ? -11.814 6.073 3.861 1.00 80.94 98 GLU A N 1
ATOM 809 C CA . GLU A 1 98 ? -12.945 6.193 4.777 1.00 80.94 98 GLU A CA 1
ATOM 810 C C . GLU A 1 98 ? -14.090 5.274 4.325 1.00 80.94 98 GLU A C 1
ATOM 812 O O . GLU A 1 98 ? -14.397 5.173 3.133 1.00 80.94 98 GLU A O 1
ATOM 817 N N . ILE A 1 99 ? -14.713 4.597 5.286 1.00 72.50 99 ILE A N 1
ATOM 818 C CA . ILE A 1 99 ? -15.870 3.722 5.104 1.00 72.50 99 ILE A CA 1
ATOM 819 C C . ILE A 1 99 ? -17.032 4.316 5.891 1.00 72.50 99 ILE A C 1
ATOM 821 O O . ILE A 1 99 ? -16.889 4.648 7.073 1.00 72.50 99 ILE A O 1
ATOM 825 N N . ASP A 1 100 ? -18.161 4.463 5.206 1.00 70.00 100 ASP A N 1
ATOM 826 C CA . ASP A 1 100 ? -19.403 4.980 5.764 1.00 70.00 100 ASP A CA 1
ATOM 827 C C . ASP A 1 100 ? -20.370 3.862 6.197 1.00 70.00 100 ASP A C 1
ATOM 829 O O . ASP A 1 100 ? -20.085 2.664 6.101 1.00 70.00 100 ASP A O 1
ATOM 833 N N . ASP A 1 101 ? -21.520 4.285 6.717 1.00 63.31 101 ASP A N 1
ATOM 834 C CA . ASP A 1 101 ? -22.616 3.452 7.215 1.00 63.31 101 ASP A CA 1
ATOM 835 C C . ASP A 1 101 ? -23.291 2.579 6.162 1.00 63.31 101 ASP A C 1
ATOM 837 O O . ASP A 1 101 ? -23.885 1.553 6.493 1.00 63.31 101 ASP A O 1
ATOM 841 N N . SER A 1 102 ? -23.138 2.921 4.887 1.00 61.06 102 SER A N 1
ATOM 842 C CA . SER A 1 102 ? -23.668 2.129 3.785 1.00 61.06 102 SER A CA 1
ATOM 843 C C . SER A 1 102 ? -22.802 0.909 3.451 1.00 61.06 102 SER A C 1
ATOM 845 O O . SER A 1 102 ? -23.114 0.167 2.516 1.00 61.06 102 SER A O 1
ATOM 847 N N . GLY A 1 103 ? -21.683 0.716 4.166 1.00 53.12 103 GLY A N 1
ATOM 848 C CA . GLY A 1 103 ? -20.663 -0.282 3.837 1.00 53.12 103 GLY A CA 1
ATOM 849 C C . GLY A 1 103 ? -19.953 0.019 2.514 1.00 53.12 103 GLY A C 1
ATOM 850 O O . GLY A 1 103 ? -19.083 -0.742 2.084 1.00 53.12 103 GLY A O 1
ATOM 851 N N . LYS A 1 104 ? -20.296 1.136 1.860 1.00 48.00 104 LYS A N 1
ATOM 852 C CA . LYS A 1 104 ? -19.588 1.620 0.690 1.00 48.00 104 LYS A CA 1
ATOM 853 C C . LYS A 1 104 ? -18.388 2.386 1.207 1.00 48.00 104 LYS A C 1
ATOM 855 O O . LYS A 1 104 ? -18.473 3.459 1.790 1.00 48.00 104 LYS A O 1
ATOM 860 N N . SER A 1 105 ? -17.212 1.846 0.934 1.00 51.84 105 SER A N 1
ATOM 861 C CA . SER A 1 105 ? -16.070 2.732 0.803 1.00 51.84 105 SER A CA 1
ATOM 862 C C . SER A 1 105 ? -16.435 3.733 -0.293 1.00 51.84 105 SER A C 1
ATOM 864 O O . SER A 1 105 ? -16.770 3.314 -1.407 1.00 51.84 105 SER A O 1
ATOM 866 N N . SER A 1 106 ? -16.425 5.040 0.005 1.00 43.97 106 SER A N 1
ATOM 867 C CA . SER A 1 106 ? -16.404 6.039 -1.064 1.00 43.97 106 SER A CA 1
ATOM 868 C C . SER A 1 106 ? -15.226 5.624 -1.927 1.00 43.97 106 SER A C 1
ATOM 870 O O . SER A 1 106 ? -14.111 5.637 -1.410 1.00 43.97 106 SER A O 1
ATOM 872 N N . ALA A 1 107 ? -15.482 5.110 -3.132 1.00 40.50 107 ALA A N 1
ATOM 873 C CA . ALA A 1 107 ? -14.482 4.453 -3.957 1.00 40.50 107 ALA A CA 1
ATOM 874 C C . ALA A 1 107 ? -13.399 5.477 -4.298 1.00 40.50 107 ALA A C 1
ATOM 876 O O . ALA A 1 107 ? -13.449 6.156 -5.322 1.00 40.50 107 ALA A O 1
ATOM 877 N N . GLN A 1 108 ? -12.449 5.653 -3.384 1.00 45.47 108 GLN A N 1
ATOM 878 C CA . GLN A 1 108 ? -11.328 6.539 -3.548 1.00 45.47 108 GLN A CA 1
ATOM 879 C C . GLN A 1 108 ? -10.419 5.778 -4.478 1.00 45.47 108 GLN A C 1
ATOM 881 O O . GLN A 1 108 ? -9.690 4.867 -4.092 1.00 45.47 108 GLN A O 1
ATOM 886 N N . GLN A 1 109 ? -10.575 6.108 -5.752 1.00 40.12 109 GLN A N 1
ATOM 887 C CA . GLN A 1 109 ? -9.675 5.730 -6.810 1.00 40.12 109 GLN A CA 1
ATOM 888 C C . GLN A 1 109 ? -8.261 6.025 -6.305 1.00 40.12 109 GLN A C 1
ATOM 890 O O . GLN A 1 109 ? -7.866 7.186 -6.177 1.00 40.12 109 GLN A O 1
ATOM 895 N N . ILE A 1 110 ? -7.505 4.981 -5.963 1.00 48.56 110 ILE A N 1
ATOM 896 C CA . ILE A 1 110 ? -6.102 5.139 -5.608 1.00 48.56 110 ILE A CA 1
ATOM 897 C C . ILE A 1 110 ? -5.383 5.316 -6.945 1.00 48.56 110 ILE A C 1
ATOM 899 O O . ILE A 1 110 ? -4.834 4.393 -7.543 1.00 48.56 110 ILE A O 1
ATOM 903 N N . SER A 1 111 ? -5.467 6.534 -7.474 1.00 40.94 111 SER A N 1
ATOM 904 C CA . SER A 1 111 ? -4.723 6.948 -8.652 1.00 40.94 111 SER A CA 1
ATOM 905 C C . SER A 1 111 ? -3.281 7.183 -8.229 1.00 40.94 111 SER A C 1
ATOM 907 O O . SER A 1 111 ? -2.877 8.300 -7.903 1.00 40.94 111 SER A O 1
ATOM 909 N N . CYS A 1 112 ? -2.479 6.121 -8.208 1.00 45.31 112 CYS A N 1
ATOM 910 C CA . CYS A 1 112 ? -1.039 6.275 -8.098 1.00 45.31 112 CYS A CA 1
ATOM 911 C C . CYS A 1 112 ? -0.499 6.754 -9.454 1.00 45.31 112 CYS A C 1
ATOM 913 O O . CYS A 1 112 ? -0.066 5.968 -10.296 1.00 45.31 112 CYS A O 1
ATOM 915 N N . CYS A 1 113 ? -0.509 8.067 -9.684 1.00 39.28 113 CYS A N 1
ATOM 916 C CA . CYS A 1 113 ? 0.189 8.663 -10.821 1.00 39.28 113 CYS A CA 1
ATOM 917 C C . CYS A 1 113 ? 1.703 8.595 -10.593 1.00 39.28 113 CYS A C 1
ATOM 919 O O . CYS A 1 113 ? 2.317 9.506 -10.039 1.00 39.28 113 CYS A O 1
ATOM 921 N N . PHE A 1 114 ? 2.324 7.498 -11.028 1.00 48.91 114 PHE A N 1
ATOM 922 C CA . PHE A 1 114 ? 3.776 7.338 -11.039 1.00 48.91 114 PHE A CA 1
ATOM 923 C C . PHE A 1 114 ? 4.378 8.109 -12.231 1.00 48.91 114 PHE A C 1
ATOM 925 O O . PHE A 1 114 ? 4.825 7.532 -13.222 1.00 48.91 114 PHE A O 1
ATOM 932 N N . GLY A 1 115 ? 4.353 9.443 -12.156 1.00 43.28 115 GLY A N 1
ATOM 933 C CA . GLY A 1 115 ? 4.714 10.322 -13.274 1.00 43.28 115 GLY A CA 1
ATOM 934 C C . GLY A 1 115 ? 3.679 10.301 -14.408 1.00 43.28 115 GLY A C 1
ATOM 935 O O . GLY A 1 115 ? 2.571 9.811 -14.230 1.00 43.28 115 GLY A O 1
ATOM 936 N N . ILE A 1 116 ? 4.042 10.832 -15.585 1.00 41.16 116 ILE A N 1
ATOM 937 C CA . ILE A 1 116 ? 3.170 11.099 -16.763 1.00 41.16 116 ILE A CA 1
ATOM 938 C C . ILE A 1 116 ? 2.420 9.840 -17.286 1.00 41.16 116 ILE A C 1
ATOM 940 O O . ILE A 1 116 ? 1.579 9.929 -18.173 1.00 41.16 116 ILE A O 1
ATOM 944 N N . PHE A 1 117 ? 2.693 8.657 -16.732 1.00 42.91 117 PHE A N 1
ATOM 945 C CA . PHE A 1 117 ? 1.985 7.409 -17.001 1.00 42.91 117 PHE A CA 1
ATOM 946 C C . PHE A 1 117 ? 1.168 7.028 -15.760 1.00 42.91 117 PHE A C 1
ATOM 948 O O . PHE A 1 117 ? 1.677 6.391 -14.839 1.00 42.91 117 PHE A O 1
ATOM 955 N N . GLY A 1 118 ? -0.092 7.467 -15.717 1.00 41.34 118 GLY A N 1
ATOM 956 C CA . GLY A 1 118 ? -1.014 7.161 -14.623 1.00 41.34 118 GLY A CA 1
ATOM 957 C C . GLY A 1 118 ? -1.217 5.652 -14.451 1.00 41.34 118 GLY A C 1
ATOM 958 O O . GLY A 1 118 ? -1.384 4.922 -15.431 1.00 41.34 118 GLY A O 1
ATOM 959 N N . PHE A 1 119 ? -1.173 5.177 -13.206 1.00 42.72 119 PHE A N 1
ATOM 960 C CA . PHE A 1 119 ? -1.611 3.840 -12.813 1.00 42.72 119 PHE A CA 1
ATOM 961 C C . PHE A 1 119 ? -2.857 4.005 -11.938 1.00 42.72 119 PHE A C 1
ATOM 963 O O . PHE A 1 119 ? -2.804 4.650 -10.890 1.00 42.72 119 PHE A O 1
ATOM 970 N N . LEU A 1 120 ? -3.984 3.452 -12.385 1.00 42.06 120 LEU A N 1
ATOM 971 C CA . LEU A 1 120 ? -5.252 3.500 -11.661 1.00 42.06 120 LEU A CA 1
ATOM 972 C C . LEU A 1 120 ? -5.440 2.192 -10.887 1.00 42.06 120 LEU A C 1
ATOM 974 O O . LEU A 1 120 ? -5.723 1.148 -11.479 1.00 42.06 120 LEU A O 1
ATOM 978 N N . LEU A 1 121 ? -5.277 2.252 -9.563 1.00 41.25 121 LEU A N 1
ATOM 979 C CA . LEU A 1 121 ? -5.615 1.164 -8.651 1.00 41.25 121 LEU A CA 1
ATOM 980 C C . LEU A 1 121 ? -7.026 1.403 -8.101 1.00 41.25 121 LEU A C 1
ATOM 982 O O . LEU A 1 121 ? -7.289 2.396 -7.423 1.00 41.25 121 LEU A O 1
ATOM 986 N N . PHE A 1 122 ? -7.935 0.472 -8.375 1.00 38.09 122 PHE A N 1
ATOM 987 C CA . PHE A 1 122 ? -9.254 0.446 -7.752 1.00 38.09 122 PHE A CA 1
ATOM 988 C C . PHE A 1 122 ? -9.230 -0.564 -6.607 1.00 38.09 122 PHE A C 1
ATOM 990 O O . PHE A 1 122 ? -9.093 -1.764 -6.841 1.00 38.09 122 PHE A O 1
ATOM 997 N N . VAL A 1 123 ? -9.345 -0.078 -5.371 1.00 40.16 123 VAL A N 1
ATOM 998 C CA . VAL A 1 123 ? -9.568 -0.928 -4.197 1.00 40.16 123 VAL A CA 1
ATOM 999 C C . VAL A 1 123 ? -11.066 -0.916 -3.922 1.00 40.16 123 VAL A C 1
ATOM 1001 O O . VAL A 1 123 ? -11.604 0.083 -3.457 1.00 40.16 123 VAL A O 1
ATOM 1004 N N . ILE A 1 124 ? -11.747 -2.009 -4.261 1.00 36.94 124 ILE A N 1
ATOM 1005 C CA . ILE A 1 124 ? -13.156 -2.219 -3.918 1.00 36.94 124 ILE A CA 1
ATOM 1006 C C . ILE A 1 124 ? -13.175 -3.248 -2.793 1.00 36.94 124 ILE A C 1
ATOM 1008 O O . ILE A 1 124 ? -12.909 -4.426 -3.022 1.00 36.94 124 ILE A O 1
ATOM 1012 N N . LEU A 1 125 ? -13.454 -2.795 -1.572 1.00 36.75 125 LEU A N 1
ATOM 1013 C CA . LEU A 1 125 ? -13.669 -3.682 -0.435 1.00 36.75 125 LEU A CA 1
ATOM 1014 C C . LEU A 1 125 ? -15.119 -4.175 -0.501 1.00 36.75 125 LEU A C 1
ATOM 1016 O O . LEU A 1 125 ? -16.043 -3.405 -0.256 1.00 36.75 125 LEU A O 1
ATOM 1020 N N . SER A 1 126 ? -15.325 -5.430 -0.899 1.00 31.19 126 SER A N 1
ATOM 1021 C CA . SER A 1 126 ? -16.644 -6.069 -0.864 1.00 31.19 126 SER A CA 1
ATOM 1022 C C . SER A 1 126 ? -16.761 -6.870 0.427 1.00 31.19 126 SER A C 1
ATOM 1024 O O . SER A 1 126 ? -16.092 -7.881 0.615 1.00 31.19 126 SER A O 1
ATOM 1026 N N . LEU A 1 127 ? -17.594 -6.370 1.335 1.00 30.44 127 LEU A N 1
ATOM 1027 C CA . LEU A 1 127 ? -18.022 -7.066 2.540 1.00 30.44 127 LEU A CA 1
ATOM 1028 C C . LEU A 1 127 ? -19.165 -8.009 2.161 1.00 30.44 127 LEU A C 1
ATOM 1030 O O . LEU A 1 127 ? -20.289 -7.560 1.948 1.00 30.44 127 LEU A O 1
ATOM 1034 N N . LEU A 1 128 ? -18.858 -9.296 1.993 1.00 28.45 128 LEU A N 1
ATOM 1035 C CA . LEU A 1 128 ? -19.876 -10.338 1.858 1.00 28.45 128 LEU A CA 1
ATOM 1036 C C . LEU A 1 128 ? -20.354 -10.721 3.262 1.00 28.45 128 LEU A C 1
ATOM 1038 O O . LEU A 1 128 ? -19.544 -11.063 4.124 1.00 28.45 128 LEU A O 1
ATOM 1042 N N . LEU A 1 129 ? -21.660 -10.544 3.454 1.00 31.89 129 LEU A N 1
ATOM 1043 C CA . LEU A 1 129 ? -22.431 -10.765 4.675 1.00 31.89 129 LEU A CA 1
ATOM 1044 C C . LEU A 1 129 ? -22.669 -12.259 4.922 1.00 31.89 129 LEU A C 1
ATOM 1046 O O . LEU A 1 129 ? -22.847 -12.986 3.916 1.00 31.89 129 LEU A O 1
#

Radius of gyration: 17.02 Å; chains: 1; bounding box: 42×23×47 Å

Organism: Solanum tuberosum (NCBI:txid4113)

Sequence (129 aa):
MKDKAVRYDNITLSFYYGTNTSYPLGNYTFDKFKQGKDKEASKSGMIEAHNMPWDNAVKAVSNNSKAIIRVDVSTKIRYKIIFWYTKRHHYFVENKVEIDDSGKSSAQQISCCFGIFGFLLFVILSLLL

Secondary structure (DSSP, 8-state):
-TT-EEEE--EEEEEEESSSTTSEEEEEEEPPEEEETT-----------TT--HHHHHHHHHTTPPEEEEEEEEEEEEEEETTEEPPPEEEEEEEEEEE-TTS-B----EEEEETTEEEEE--------

pLDDT: mean 73.99, std 18.4, range [28.45, 93.56]